Protein AF-A0A2G6L0Q5-F1 (afdb_monomer_lite)

Foldseek 3Di:
DQLVVLQVVLQVVQVVLQVQQDDQKDKGKDKDLDPVVVQVVVCVVVVHRWDKDWDALVVLLVLVLLSSCHHNNPVVVPPDVVVSVVVSVVVQLVNQQSVLSSQCVVPVPGDNGQSNPFTKIWTPDDADSQFDKIWIWTDRPSMIMIIIMGRNDD

Sequence (154 aa):
MLAERYVFELNGYLKALQRLCGTNYVFGARLYTKKIDLESFGTKIIGSKIEYRKVGHEDVFRNMEAMIFNGILAKKRISDERIISYLSKVLIEDINEYFGLVSTTLNEDGLFHPLLKSSIYQNVASFEKDNETVIFWVRIEELYVLVYLRNVKR

Radius of gyration: 15.11 Å; chains: 1; bounding box: 35×32×43 Å

Structure (mmCIF, N/CA/C/O backbone):
data_AF-A0A2G6L0Q5-F1
#
_entry.id   AF-A0A2G6L0Q5-F1
#
loop_
_atom_site.group_PDB
_atom_site.id
_atom_site.type_symbol
_atom_site.label_atom_id
_atom_site.label_alt_id
_atom_site.label_comp_id
_atom_site.label_asym_id
_atom_site.label_entity_id
_atom_site.label_seq_id
_atom_site.pdbx_PDB_ins_code
_atom_site.Cartn_x
_atom_site.Cartn_y
_atom_site.Cartn_z
_atom_site.occupancy
_atom_site.B_iso_or_equiv
_atom_site.auth_seq_id
_atom_site.auth_comp_id
_atom_site.auth_asym_id
_atom_site.auth_atom_id
_atom_site.pdbx_PDB_model_num
ATOM 1 N N . MET A 1 1 ? -2.155 -7.947 -17.582 1.00 73.12 1 MET A N 1
ATOM 2 C CA . MET A 1 1 ? -0.752 -8.279 -17.223 1.00 73.12 1 MET A CA 1
ATOM 3 C C . MET A 1 1 ? -0.728 -8.991 -15.874 1.00 73.12 1 MET A C 1
ATOM 5 O O . MET A 1 1 ? -1.595 -8.716 -15.057 1.00 73.12 1 MET A O 1
ATOM 9 N N . LEU A 1 2 ? 0.231 -9.884 -15.604 1.00 85.88 2 LEU A N 1
ATOM 10 C CA . LEU A 1 2 ? 0.302 -10.598 -14.314 1.00 85.88 2 LEU A CA 1
ATOM 11 C C . LEU A 1 2 ? 0.460 -9.636 -13.110 1.00 85.88 2 LEU A C 1
ATOM 13 O O . LEU A 1 2 ? -0.146 -9.864 -12.070 1.00 85.88 2 LEU A O 1
ATOM 17 N N . ALA A 1 3 ? 1.142 -8.496 -13.274 1.00 90.44 3 ALA A N 1
ATOM 18 C CA . ALA A 1 3 ? 1.212 -7.441 -12.253 1.00 90.44 3 ALA A CA 1
ATOM 19 C C . ALA A 1 3 ? -0.171 -6.885 -11.841 1.00 90.44 3 ALA A C 1
ATOM 21 O O . ALA A 1 3 ? -0.416 -6.612 -10.668 1.00 90.44 3 ALA A O 1
ATOM 22 N N . GLU A 1 4 ? -1.113 -6.759 -12.784 1.00 93.12 4 GLU A N 1
ATOM 23 C CA . GLU A 1 4 ? -2.480 -6.295 -12.490 1.00 93.12 4 GLU A CA 1
ATOM 24 C C . GLU A 1 4 ? -3.245 -7.303 -11.631 1.00 93.12 4 GLU A C 1
ATOM 26 O O . GLU A 1 4 ? -4.054 -6.903 -10.795 1.00 93.12 4 GLU A O 1
ATOM 31 N N . ARG A 1 5 ? -2.965 -8.602 -11.802 1.00 94.62 5 ARG A N 1
ATOM 32 C CA . ARG A 1 5 ? -3.559 -9.662 -10.985 1.00 94.62 5 ARG A CA 1
ATOM 33 C C . ARG A 1 5 ? -3.137 -9.526 -9.523 1.00 94.62 5 ARG A C 1
ATOM 35 O O . ARG A 1 5 ? -4.002 -9.552 -8.658 1.00 94.62 5 ARG A O 1
ATOM 42 N N . TYR A 1 6 ? -1.857 -9.299 -9.238 1.00 95.06 6 TYR A N 1
ATOM 43 C CA . TYR A 1 6 ? -1.403 -9.119 -7.853 1.00 95.06 6 TYR A CA 1
ATOM 44 C C . TYR A 1 6 ? -1.919 -7.821 -7.223 1.00 95.06 6 TYR A C 1
ATOM 46 O O . TYR A 1 6 ? -2.263 -7.803 -6.045 1.00 95.06 6 TYR A O 1
ATOM 54 N N . VAL A 1 7 ? -2.089 -6.750 -8.006 1.00 95.56 7 VAL A N 1
ATOM 55 C CA . VAL A 1 7 ? -2.778 -5.538 -7.525 1.00 95.56 7 VAL A CA 1
ATOM 56 C C . VAL A 1 7 ? -4.273 -5.790 -7.281 1.00 95.56 7 VAL A C 1
ATOM 58 O O . VAL A 1 7 ? -4.858 -5.211 -6.362 1.00 95.56 7 VAL A O 1
ATOM 61 N N . PHE A 1 8 ? -4.918 -6.657 -8.062 1.00 96.25 8 PHE A N 1
ATOM 62 C CA . PHE A 1 8 ? -6.293 -7.093 -7.807 1.00 96.25 8 PHE A CA 1
ATOM 63 C C . PHE A 1 8 ? -6.400 -7.926 -6.519 1.00 96.25 8 PHE A C 1
ATOM 65 O O . PHE A 1 8 ? -7.291 -7.677 -5.707 1.00 96.25 8 PHE A O 1
ATOM 72 N N . GLU A 1 9 ? -5.469 -8.850 -6.284 1.00 96.44 9 GLU A N 1
ATOM 73 C CA . GLU A 1 9 ? -5.402 -9.642 -5.049 1.00 96.44 9 GLU A CA 1
ATOM 74 C C . GLU A 1 9 ? -5.136 -8.746 -3.822 1.00 96.44 9 GLU A C 1
ATOM 76 O O . GLU A 1 9 ? -5.870 -8.834 -2.833 1.00 96.44 9 GLU A O 1
ATOM 81 N N . LEU A 1 10 ? -4.221 -7.770 -3.930 1.00 96.44 10 LEU A N 1
ATOM 82 C CA . LEU A 1 10 ? -4.006 -6.735 -2.909 1.00 96.44 10 LEU A CA 1
ATOM 83 C C . LEU A 1 10 ? -5.285 -5.935 -2.622 1.00 96.44 10 LEU A C 1
ATOM 85 O O . LEU A 1 10 ? -5.602 -5.664 -1.466 1.00 96.44 10 LEU A O 1
ATOM 89 N N . ASN A 1 11 ? -6.067 -5.574 -3.646 1.00 97.38 11 ASN A N 1
ATOM 90 C CA . ASN A 1 11 ? -7.372 -4.938 -3.433 1.00 97.38 11 ASN A CA 1
ATOM 91 C C . ASN A 1 11 ? -8.343 -5.852 -2.666 1.00 97.38 11 ASN A C 1
ATOM 93 O O . ASN A 1 11 ? -9.093 -5.363 -1.820 1.00 97.38 11 ASN A O 1
ATOM 97 N N . GLY A 1 12 ? -8.326 -7.163 -2.924 1.00 96.56 12 GLY A N 1
ATOM 98 C CA . GLY A 1 12 ? -9.096 -8.151 -2.162 1.00 96.56 12 GLY A CA 1
ATOM 99 C C . GLY A 1 12 ? -8.709 -8.173 -0.681 1.00 96.56 12 GLY A C 1
ATOM 100 O O . GLY A 1 12 ? -9.583 -8.080 0.187 1.00 96.56 12 GLY A O 1
ATOM 101 N N . TYR A 1 13 ? -7.406 -8.198 -0.398 1.00 95.44 13 TYR A N 1
ATOM 102 C CA . TYR A 1 13 ? -6.862 -8.133 0.959 1.00 95.44 13 TYR A CA 1
ATOM 103 C C . TYR A 1 13 ? -7.230 -6.818 1.670 1.00 95.44 13 TYR A C 1
ATOM 105 O O . TYR A 1 13 ? -7.827 -6.827 2.749 1.00 95.44 13 TYR A O 1
ATOM 113 N N . LEU A 1 14 ? -6.998 -5.671 1.022 1.00 95.00 14 LEU A N 1
ATOM 114 C CA . LEU A 1 14 ? -7.372 -4.352 1.545 1.00 95.00 14 LEU A CA 1
ATOM 115 C C . LEU A 1 14 ? -8.883 -4.241 1.791 1.00 95.00 14 LEU A C 1
ATOM 117 O O . LEU A 1 14 ? -9.308 -3.614 2.764 1.00 95.00 14 LEU A O 1
ATOM 121 N N . LYS A 1 15 ? -9.715 -4.888 0.966 1.00 94.19 15 LYS A N 1
ATOM 122 C CA . LYS A 1 15 ? -11.165 -4.924 1.179 1.00 94.19 15 LYS A CA 1
ATOM 123 C C . LYS A 1 15 ? -11.552 -5.730 2.417 1.00 94.19 15 LYS A C 1
ATOM 125 O O . LYS A 1 15 ? -12.508 -5.352 3.099 1.00 94.19 15 LYS A O 1
ATOM 130 N N . ALA A 1 16 ? -10.840 -6.815 2.716 1.00 92.06 16 ALA A N 1
ATOM 131 C CA . ALA A 1 16 ? -11.036 -7.569 3.949 1.00 92.06 16 ALA A CA 1
ATOM 132 C C . ALA A 1 16 ? -10.695 -6.709 5.177 1.00 92.06 16 ALA A C 1
ATOM 134 O O . ALA A 1 16 ? -11.529 -6.583 6.072 1.00 92.06 16 ALA A O 1
ATOM 135 N N . LEU A 1 17 ? -9.551 -6.016 5.165 1.00 90.88 17 LEU A N 1
ATOM 136 C CA . LEU A 1 17 ? -9.163 -5.082 6.232 1.00 90.88 17 LEU A CA 1
ATOM 137 C C . LEU A 1 17 ? -10.169 -3.937 6.403 1.00 90.88 17 LEU A C 1
ATOM 139 O O . LEU A 1 17 ? -10.567 -3.611 7.522 1.00 90.88 17 LEU A O 1
ATOM 143 N N . GLN A 1 18 ? -10.650 -3.366 5.294 1.00 91.06 18 GLN A N 1
ATOM 144 C CA . GLN A 1 18 ? -11.657 -2.304 5.307 1.00 91.06 18 GLN A CA 1
ATOM 145 C C . GLN A 1 18 ? -12.921 -2.730 6.073 1.00 91.06 18 GLN A C 1
ATOM 147 O O . GLN A 1 18 ? -13.475 -1.942 6.841 1.00 91.06 18 GLN A O 1
ATOM 152 N N . ARG A 1 19 ? -13.380 -3.979 5.895 1.00 88.00 19 ARG A N 1
ATOM 153 C CA . ARG A 1 19 ? -14.574 -4.503 6.586 1.00 88.00 19 ARG A CA 1
ATOM 154 C C . ARG A 1 19 ? -14.405 -4.535 8.107 1.00 88.00 19 ARG A C 1
ATOM 156 O O . ARG A 1 19 ? -15.396 -4.379 8.812 1.00 88.00 19 ARG A O 1
ATOM 163 N N . LEU A 1 20 ? -13.178 -4.696 8.600 1.00 86.06 20 LEU A N 1
ATOM 164 C CA . LEU A 1 20 ? -12.867 -4.717 10.033 1.00 86.06 20 LEU A CA 1
ATOM 165 C C . LEU A 1 20 ? -12.793 -3.305 10.643 1.00 86.06 20 LEU A C 1
ATOM 167 O O . LEU A 1 20 ? -13.103 -3.120 11.822 1.00 86.06 20 LEU A O 1
ATOM 171 N N . CYS A 1 21 ? -12.437 -2.303 9.834 1.00 83.69 21 CYS A N 1
ATOM 172 C CA . CYS A 1 21 ? -12.342 -0.900 10.255 1.00 83.69 21 CYS A CA 1
ATOM 173 C C . CYS A 1 21 ? -13.721 -0.224 10.356 1.00 83.69 21 CYS A C 1
ATOM 175 O O . CYS A 1 21 ? -13.941 0.630 11.217 1.00 83.69 21 CYS A O 1
ATOM 177 N N . GLY A 1 22 ? -14.665 -0.621 9.494 1.00 80.94 22 GLY A N 1
ATOM 178 C CA . GLY A 1 22 ? -16.051 -0.144 9.483 1.00 80.94 22 GLY A CA 1
ATOM 179 C C . GLY A 1 22 ? -16.459 0.561 8.184 1.00 80.94 22 GLY A C 1
ATOM 180 O O . GLY A 1 22 ? -15.667 0.740 7.261 1.00 80.94 22 GLY A O 1
ATOM 181 N N . THR A 1 23 ? -17.723 0.984 8.105 1.00 83.44 23 THR A N 1
ATOM 182 C CA . THR A 1 23 ? -18.344 1.521 6.874 1.00 83.44 23 THR A CA 1
ATOM 183 C C . THR A 1 23 ? -17.779 2.860 6.409 1.00 83.44 23 THR A C 1
ATOM 185 O O . THR A 1 23 ? -17.941 3.213 5.245 1.00 83.44 23 THR A O 1
ATOM 188 N N . ASN A 1 24 ? -17.103 3.591 7.295 1.00 86.50 24 ASN A N 1
ATOM 189 C CA . ASN A 1 24 ? -16.514 4.891 6.985 1.00 86.50 24 ASN A CA 1
ATOM 190 C C . ASN A 1 24 ? -15.112 4.786 6.381 1.00 86.50 24 ASN A C 1
ATOM 192 O O . ASN A 1 24 ? -14.483 5.811 6.172 1.00 86.50 24 ASN A O 1
ATOM 196 N N . TYR A 1 25 ? -14.599 3.588 6.108 1.00 88.19 25 TYR A N 1
ATOM 197 C CA . TYR A 1 25 ? -13.265 3.418 5.541 1.00 88.19 25 TYR A CA 1
ATOM 198 C C . TYR A 1 25 ? -13.333 2.945 4.094 1.00 88.19 25 TYR A C 1
ATOM 200 O O . TYR A 1 25 ? -14.195 2.145 3.723 1.00 88.19 25 TYR A O 1
ATOM 208 N N . VAL A 1 26 ? -12.400 3.428 3.276 1.00 91.50 26 VAL A N 1
ATOM 209 C CA . VAL A 1 26 ? -12.186 3.002 1.891 1.00 91.50 26 VAL A CA 1
ATOM 210 C C . VAL A 1 26 ? -10.701 2.768 1.688 1.00 91.50 26 VAL A C 1
ATOM 212 O O . VAL A 1 26 ? -9.911 3.708 1.777 1.00 91.50 26 VAL A O 1
ATOM 215 N N . PHE A 1 27 ? -10.335 1.520 1.406 1.00 93.50 27 PHE A N 1
ATOM 216 C CA . PHE A 1 27 ? -8.960 1.114 1.128 1.00 93.50 27 PHE A CA 1
ATOM 217 C C . PHE A 1 27 ? -8.861 0.587 -0.300 1.00 93.50 27 PHE A C 1
ATOM 219 O O . PHE A 1 27 ? -9.808 -0.020 -0.808 1.00 93.50 27 PHE A O 1
ATOM 226 N N . GLY A 1 28 ? -7.719 0.789 -0.947 1.00 95.44 28 GLY A N 1
ATOM 227 C CA . GLY A 1 28 ? -7.472 0.186 -2.248 1.00 95.44 28 GLY A CA 1
ATOM 228 C C . GLY A 1 28 ? -6.072 0.426 -2.786 1.00 95.44 28 GLY A C 1
ATOM 229 O O . GLY A 1 28 ? -5.281 1.186 -2.230 1.00 95.44 28 GLY A O 1
ATOM 230 N N . ALA A 1 29 ? -5.797 -0.229 -3.906 1.00 96.81 29 ALA A N 1
ATOM 231 C CA . ALA A 1 29 ? -4.545 -0.149 -4.634 1.00 96.81 29 ALA A CA 1
ATOM 232 C C . ALA A 1 29 ? -4.798 0.043 -6.132 1.00 96.81 29 ALA A C 1
ATOM 234 O O . ALA A 1 29 ? -5.823 -0.392 -6.667 1.00 96.81 29 ALA A O 1
ATOM 235 N N . ARG A 1 30 ? -3.875 0.711 -6.823 1.00 95.56 30 ARG A N 1
ATOM 236 C CA . ARG A 1 30 ? -3.922 0.932 -8.270 1.00 95.56 30 ARG A CA 1
ATOM 237 C C . ARG A 1 30 ? -2.535 0.852 -8.883 1.00 95.56 30 ARG A C 1
ATOM 239 O O . ARG A 1 30 ? -1.555 1.260 -8.269 1.00 95.56 30 ARG A O 1
ATOM 246 N N . LEU A 1 31 ? -2.496 0.363 -10.114 1.00 95.69 31 LEU A N 1
ATOM 247 C CA . LEU A 1 31 ? -1.299 0.258 -10.932 1.00 95.69 31 LEU A CA 1
ATOM 248 C C . LEU A 1 31 ? -1.325 1.342 -12.009 1.00 95.69 31 LEU A C 1
ATOM 250 O O . LEU A 1 31 ? -2.363 1.555 -12.637 1.00 95.69 31 LEU A O 1
ATOM 254 N N . TYR A 1 32 ? -0.191 1.994 -12.238 1.00 95.44 32 TYR A N 1
ATOM 255 C CA . TYR A 1 32 ? -0.029 2.985 -13.296 1.00 95.44 32 TYR A CA 1
ATOM 256 C C . TYR A 1 32 ? 1.288 2.776 -14.036 1.00 95.44 32 TYR A C 1
ATOM 258 O O . TYR A 1 32 ? 2.292 2.412 -13.434 1.00 95.44 32 TYR A O 1
ATOM 266 N N . THR A 1 33 ? 1.296 3.066 -15.335 1.00 94.00 33 THR A N 1
ATOM 267 C CA . THR A 1 33 ? 2.514 3.103 -16.167 1.00 94.00 33 THR A CA 1
ATOM 268 C C . THR A 1 33 ? 3.096 4.512 -16.274 1.00 94.00 33 THR A C 1
ATOM 270 O O . THR A 1 33 ? 4.260 4.691 -16.617 1.00 94.00 33 THR A O 1
ATOM 273 N N . LYS A 1 34 ? 2.294 5.540 -15.973 1.00 92.56 34 LYS A N 1
ATOM 274 C CA . LYS A 1 34 ? 2.706 6.943 -16.017 1.00 92.56 34 LYS A CA 1
ATOM 275 C C . LYS A 1 34 ? 2.458 7.610 -14.676 1.00 92.56 34 LYS A C 1
ATOM 277 O O . LYS A 1 34 ? 1.358 7.558 -14.128 1.00 92.56 34 LYS A O 1
ATOM 282 N N . LYS A 1 35 ? 3.470 8.330 -14.195 1.00 89.06 35 LYS A N 1
ATOM 283 C CA . LYS A 1 35 ? 3.394 9.087 -12.940 1.00 89.06 35 LYS A CA 1
ATOM 284 C C . LYS A 1 35 ? 2.257 10.120 -12.933 1.00 89.06 35 LYS A C 1
ATOM 286 O O . LYS A 1 35 ? 1.610 10.299 -11.910 1.00 89.06 35 LYS A O 1
ATOM 291 N N . ILE A 1 36 ? 1.980 10.761 -14.072 1.00 89.00 36 ILE A N 1
ATOM 292 C CA . ILE A 1 36 ? 0.934 11.792 -14.173 1.00 89.00 36 ILE A CA 1
ATOM 293 C C . ILE A 1 36 ? -0.479 11.246 -13.922 1.00 89.00 36 ILE A C 1
ATOM 295 O O . ILE A 1 36 ? -1.315 11.938 -13.341 1.00 89.00 36 ILE A O 1
ATOM 299 N N . ASP A 1 37 ? -0.744 9.993 -14.295 1.00 90.88 37 ASP A N 1
ATOM 300 C CA . ASP A 1 37 ? -2.046 9.354 -14.072 1.00 90.88 37 ASP A CA 1
ATOM 301 C C . ASP A 1 37 ? -2.245 9.050 -12.581 1.00 90.88 37 ASP A C 1
ATOM 303 O O . ASP A 1 37 ? -3.318 9.282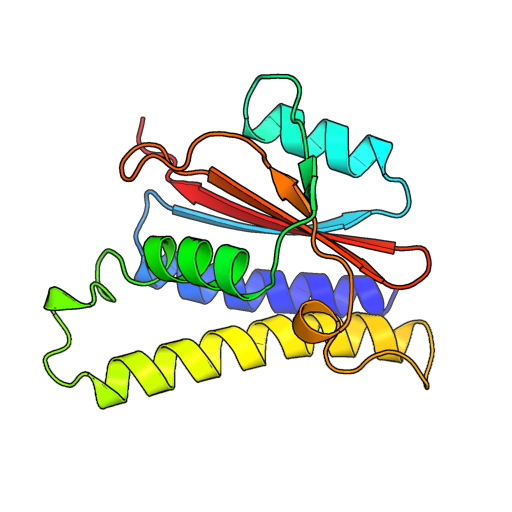 -12.017 1.00 90.88 37 ASP A O 1
ATOM 307 N N . LEU A 1 38 ? -1.169 8.611 -11.921 1.00 90.44 38 LEU A N 1
ATOM 308 C CA . LEU A 1 38 ? -1.109 8.421 -10.475 1.00 90.44 38 LEU A CA 1
ATOM 309 C C . LEU A 1 38 ? -1.365 9.734 -9.722 1.00 90.44 38 LEU A C 1
ATOM 311 O O . LEU A 1 38 ? -2.196 9.768 -8.813 1.00 90.44 38 LEU A O 1
ATOM 315 N N . GLU A 1 39 ? -0.683 10.814 -10.109 1.00 87.44 39 GLU A N 1
ATOM 316 C CA . GLU A 1 39 ? -0.840 12.141 -9.500 1.00 87.44 39 GLU A CA 1
ATOM 317 C C . GLU A 1 39 ? -2.266 12.673 -9.703 1.00 87.44 39 GLU A C 1
ATOM 319 O O . GLU A 1 39 ? -2.892 13.150 -8.755 1.00 87.44 39 GLU A O 1
ATOM 324 N N . SER A 1 40 ? -2.821 12.496 -10.907 1.00 88.50 40 SER A N 1
ATOM 325 C CA . SER A 1 40 ? -4.199 12.880 -11.238 1.00 88.50 40 SER A CA 1
ATOM 326 C C . SER A 1 40 ? -5.217 12.148 -10.362 1.00 88.50 40 SER A C 1
ATOM 328 O O . SER A 1 40 ? -6.179 12.743 -9.870 1.00 88.50 40 SER A O 1
ATOM 330 N N . PHE A 1 41 ? -5.000 10.854 -10.117 1.00 88.62 41 PHE A N 1
ATOM 331 C CA . PHE A 1 41 ? -5.847 10.077 -9.221 1.00 88.62 41 PHE A CA 1
ATOM 332 C C . PHE A 1 41 ? -5.721 10.523 -7.761 1.00 88.62 41 PHE A C 1
ATOM 334 O O . PHE A 1 41 ? -6.741 10.680 -7.088 1.00 88.62 41 PHE A O 1
ATOM 341 N N . GLY A 1 42 ? -4.499 10.769 -7.278 1.00 83.62 42 GLY A N 1
ATOM 342 C CA . GLY A 1 42 ? -4.269 11.299 -5.934 1.00 83.62 42 GLY A CA 1
ATOM 343 C C . GLY A 1 42 ? -4.984 12.636 -5.722 1.00 83.62 42 GLY A C 1
ATOM 344 O O . GLY A 1 42 ? -5.712 12.801 -4.743 1.00 83.62 42 GLY A O 1
ATOM 345 N N . THR A 1 43 ? -4.887 13.545 -6.694 1.00 85.50 43 THR A N 1
ATOM 346 C CA . THR A 1 43 ? -5.620 14.817 -6.685 1.00 85.50 43 THR A CA 1
ATOM 347 C C . THR A 1 43 ? -7.131 14.628 -6.680 1.00 85.50 43 THR A C 1
ATOM 349 O O . THR A 1 43 ? -7.823 15.332 -5.950 1.00 85.50 43 THR A O 1
ATOM 352 N N . LYS A 1 44 ? -7.665 13.642 -7.408 1.00 86.88 44 LYS A N 1
ATOM 353 C CA . LYS A 1 44 ? -9.098 13.318 -7.353 1.00 86.88 44 LYS A CA 1
ATOM 354 C C . LYS A 1 44 ? -9.541 12.831 -5.968 1.00 86.88 44 LYS A C 1
ATOM 356 O O . LYS A 1 44 ? -10.658 13.137 -5.559 1.00 86.88 44 LYS A O 1
ATOM 361 N N . ILE A 1 45 ? -8.705 12.070 -5.254 1.00 83.31 45 ILE A N 1
ATOM 362 C CA . ILE A 1 45 ? -9.029 11.607 -3.895 1.00 83.31 45 ILE A CA 1
ATOM 363 C C . ILE A 1 45 ? -9.059 12.782 -2.913 1.00 83.31 45 ILE A C 1
ATOM 365 O O . ILE A 1 45 ? -10.000 12.874 -2.122 1.00 83.31 45 ILE A O 1
ATOM 369 N N . ILE A 1 46 ? -8.034 13.635 -2.956 1.00 80.75 46 ILE A N 1
ATOM 370 C CA . ILE A 1 46 ? -7.831 14.727 -1.993 1.00 80.75 46 ILE A CA 1
ATOM 371 C C . ILE A 1 46 ? -8.700 15.955 -2.314 1.00 80.75 46 ILE A C 1
ATOM 373 O O . ILE A 1 46 ? -9.090 16.682 -1.409 1.00 80.75 46 ILE A O 1
ATOM 377 N N . GLY A 1 47 ? -9.037 16.185 -3.584 1.00 82.56 47 GLY A N 1
ATOM 378 C CA . GLY A 1 47 ? -9.761 17.375 -4.046 1.00 82.56 47 GLY A CA 1
ATOM 379 C C . GLY A 1 47 ? -8.861 18.578 -4.359 1.00 82.56 47 GLY A C 1
ATOM 380 O O . GLY A 1 47 ? -9.363 19.626 -4.754 1.00 82.56 47 GLY A O 1
ATOM 381 N N . SER A 1 48 ? -7.540 18.439 -4.220 1.00 81.81 48 SER A N 1
ATOM 382 C CA . SER A 1 48 ? -6.545 19.473 -4.525 1.00 81.81 48 SER A CA 1
ATOM 383 C C . SER A 1 48 ? -5.266 18.866 -5.110 1.00 81.81 48 SER A C 1
ATOM 385 O O . SER A 1 48 ? -5.094 17.642 -5.149 1.00 81.81 48 SER A O 1
ATOM 387 N N . LYS A 1 49 ? -4.362 19.715 -5.621 1.00 83.19 49 LYS A N 1
ATOM 388 C CA . LYS A 1 49 ? -3.066 19.259 -6.137 1.00 83.19 49 LYS A CA 1
ATOM 389 C C . LYS A 1 49 ? -2.320 18.515 -5.029 1.00 83.19 49 LYS A C 1
ATOM 391 O O . LYS A 1 49 ? -2.068 19.078 -3.969 1.00 83.19 49 LYS A O 1
ATOM 396 N N . ILE A 1 50 ? -1.987 17.255 -5.287 1.00 82.56 50 ILE A N 1
ATOM 397 C CA . ILE A 1 50 ? -1.287 16.422 -4.319 1.00 82.56 50 ILE A CA 1
ATOM 398 C C . ILE A 1 50 ? 0.220 16.598 -4.482 1.00 82.56 50 ILE A C 1
ATOM 400 O O . ILE A 1 50 ? 0.750 16.556 -5.593 1.00 82.56 50 ILE A O 1
ATOM 404 N N . GLU A 1 51 ? 0.912 16.788 -3.368 1.00 85.88 51 GLU A N 1
ATOM 405 C CA . GLU A 1 51 ? 2.369 16.750 -3.320 1.00 85.88 51 GLU A CA 1
ATOM 406 C C . GLU A 1 51 ? 2.810 15.456 -2.655 1.00 85.88 51 GLU A C 1
ATOM 408 O O . GLU A 1 51 ? 2.226 15.033 -1.655 1.00 85.88 51 GLU A O 1
ATOM 413 N N . TYR A 1 52 ? 3.842 14.829 -3.214 1.00 88.88 52 TYR A N 1
ATOM 414 C CA . TYR A 1 52 ? 4.442 13.619 -2.671 1.00 88.88 52 TYR A CA 1
ATOM 415 C C . TYR A 1 52 ? 5.846 13.917 -2.168 1.00 88.88 52 TYR A C 1
ATOM 417 O O . TYR A 1 52 ? 6.639 14.552 -2.865 1.00 88.88 52 TYR A O 1
ATOM 425 N N . ARG A 1 53 ? 6.180 13.385 -0.995 1.00 91.19 53 ARG A N 1
ATOM 426 C CA . ARG A 1 53 ? 7.542 13.391 -0.458 1.00 91.19 53 ARG A CA 1
ATOM 427 C C . ARG A 1 53 ? 8.050 11.971 -0.293 1.00 91.19 53 ARG A C 1
ATOM 429 O O . ARG A 1 53 ? 7.271 11.058 -0.022 1.00 91.19 53 ARG A O 1
ATOM 436 N N . LYS A 1 54 ? 9.362 11.801 -0.433 1.00 93.81 54 LYS A N 1
ATOM 437 C CA . LYS A 1 54 ? 10.027 10.548 -0.080 1.00 93.81 54 LYS A CA 1
ATOM 438 C C . LYS A 1 54 ? 9.941 10.352 1.437 1.00 93.81 54 LYS A C 1
ATOM 440 O O . LYS A 1 54 ? 10.203 11.294 2.181 1.00 93.81 54 LYS A O 1
ATOM 445 N N . VAL A 1 55 ? 9.568 9.155 1.873 1.00 90.81 55 VAL A N 1
ATOM 446 C CA . VAL A 1 55 ? 9.413 8.787 3.290 1.00 90.81 55 VAL A CA 1
ATOM 447 C C . VAL A 1 55 ? 10.081 7.444 3.578 1.00 90.81 55 VAL A C 1
ATOM 449 O O . VAL A 1 55 ? 10.312 6.657 2.657 1.00 90.81 55 VAL A O 1
ATOM 452 N N . GLY A 1 56 ? 10.399 7.198 4.851 1.00 90.25 56 GLY A N 1
ATOM 453 C CA . GLY A 1 56 ? 10.779 5.870 5.334 1.00 90.25 56 GLY A CA 1
ATOM 454 C C . GLY A 1 56 ? 9.573 4.930 5.367 1.00 90.25 56 GLY A C 1
ATOM 455 O O . GLY A 1 56 ? 8.423 5.376 5.437 1.00 90.25 56 GLY A O 1
ATOM 456 N N . HIS A 1 57 ? 9.828 3.625 5.318 1.00 88.62 57 HIS A N 1
ATOM 457 C CA . HIS A 1 57 ? 8.766 2.621 5.378 1.00 88.62 57 HIS A CA 1
ATOM 458 C C . HIS A 1 57 ? 8.070 2.625 6.743 1.00 88.62 57 HIS A C 1
ATOM 460 O O . HIS A 1 57 ? 6.863 2.415 6.828 1.00 88.62 57 HIS A O 1
ATOM 466 N N . GLU A 1 58 ? 8.803 2.974 7.797 1.00 88.44 58 GLU A N 1
ATOM 467 C CA . GLU A 1 58 ? 8.318 3.096 9.165 1.00 88.44 58 GLU A CA 1
ATOM 468 C C . GLU A 1 58 ? 7.197 4.137 9.288 1.00 88.44 58 GLU A C 1
ATOM 470 O O . GLU A 1 58 ? 6.220 3.916 10.002 1.00 88.44 58 GLU A O 1
ATOM 475 N N . ASP A 1 59 ? 7.294 5.260 8.571 1.00 87.44 59 ASP A N 1
ATOM 476 C CA . ASP A 1 59 ? 6.261 6.303 8.589 1.00 87.44 59 ASP A CA 1
ATOM 477 C C . ASP A 1 59 ? 4.992 5.853 7.868 1.00 87.44 59 ASP A C 1
ATOM 479 O O . ASP A 1 59 ? 3.883 6.067 8.363 1.00 87.44 59 ASP A O 1
ATOM 483 N N . VAL A 1 60 ? 5.149 5.188 6.724 1.00 88.31 60 VAL A N 1
ATOM 484 C CA . VAL A 1 60 ? 4.027 4.646 5.949 1.00 88.31 60 VAL A CA 1
ATOM 485 C C . VAL A 1 60 ? 3.284 3.601 6.769 1.00 88.31 60 VAL A C 1
ATOM 487 O O . VAL A 1 60 ? 2.065 3.688 6.922 1.00 88.31 60 VAL A O 1
ATOM 490 N N . PHE A 1 61 ? 4.016 2.659 7.364 1.00 88.50 61 PHE A N 1
ATOM 491 C CA . PHE A 1 61 ? 3.430 1.597 8.173 1.00 88.50 61 PHE A CA 1
ATOM 492 C C . PHE A 1 61 ? 2.753 2.142 9.422 1.00 88.50 61 PHE A C 1
ATOM 494 O O . PHE A 1 61 ? 1.622 1.762 9.702 1.00 88.50 61 PHE A O 1
ATOM 501 N N . ARG A 1 62 ? 3.364 3.108 10.114 1.00 87.38 62 ARG A N 1
ATOM 502 C CA . ARG A 1 62 ? 2.740 3.775 11.265 1.00 87.38 62 ARG A CA 1
ATOM 503 C C . ARG A 1 62 ? 1.394 4.409 10.905 1.00 87.38 62 ARG A C 1
ATOM 505 O O . ARG A 1 62 ? 0.424 4.244 11.643 1.00 87.38 62 ARG A O 1
ATOM 512 N N . ASN A 1 63 ? 1.323 5.103 9.769 1.00 86.62 63 ASN A N 1
ATOM 513 C CA . ASN A 1 63 ? 0.092 5.746 9.306 1.00 86.62 63 ASN A CA 1
ATOM 514 C C . ASN A 1 63 ? -0.962 4.709 8.885 1.00 86.62 63 ASN A C 1
ATOM 516 O O . ASN A 1 63 ? -2.138 4.848 9.215 1.00 86.62 63 ASN A O 1
ATOM 520 N N . MET A 1 64 ? -0.552 3.636 8.201 1.00 87.25 64 MET A N 1
ATOM 521 C CA . MET A 1 64 ? -1.447 2.536 7.829 1.00 87.25 64 MET A CA 1
ATOM 522 C C . MET A 1 64 ? -2.011 1.815 9.051 1.00 87.25 64 MET A C 1
ATOM 524 O O . MET A 1 64 ? -3.217 1.586 9.128 1.00 87.25 64 MET A O 1
ATOM 528 N N . GLU A 1 65 ? -1.158 1.488 10.021 1.00 87.38 65 GLU A N 1
ATOM 529 C CA . GLU A 1 65 ? -1.563 0.870 11.279 1.00 87.38 65 GLU A CA 1
ATOM 530 C C . GLU A 1 65 ? -2.579 1.724 12.027 1.00 87.38 65 GLU A C 1
ATOM 532 O O . GLU A 1 65 ? -3.563 1.197 12.540 1.00 87.38 65 GLU A O 1
ATOM 537 N N . ALA A 1 66 ? -2.357 3.037 12.096 1.00 84.00 66 ALA A N 1
ATOM 538 C CA . ALA A 1 66 ? -3.279 3.949 12.758 1.00 84.00 66 ALA A CA 1
ATOM 539 C C . ALA A 1 66 ? -4.678 3.932 12.111 1.00 84.00 66 ALA A C 1
ATOM 541 O O . ALA A 1 66 ? -5.679 4.009 12.829 1.00 84.00 66 ALA A O 1
ATOM 542 N N . MET A 1 67 ? -4.760 3.749 10.786 1.00 84.38 67 MET A N 1
ATOM 543 C CA . MET A 1 67 ? -6.037 3.597 10.081 1.00 84.38 67 MET A CA 1
ATOM 544 C C . MET A 1 67 ? -6.659 2.205 10.254 1.00 84.38 67 MET A C 1
ATOM 546 O O . MET A 1 67 ? -7.873 2.101 10.431 1.00 84.38 67 MET A O 1
ATOM 550 N N . ILE A 1 68 ? -5.850 1.142 10.197 1.00 85.38 68 ILE A N 1
ATOM 551 C CA . ILE A 1 68 ? -6.321 -0.253 10.230 1.00 85.38 68 ILE A CA 1
ATOM 552 C C . ILE A 1 68 ? -6.720 -0.687 11.640 1.00 85.38 68 ILE A C 1
ATOM 554 O O . ILE A 1 68 ? -7.763 -1.315 11.826 1.00 85.38 68 ILE A O 1
ATOM 558 N N . PHE A 1 69 ? -5.939 -0.323 12.657 1.00 83.25 69 PHE A N 1
ATOM 559 C CA . PHE A 1 69 ? -6.258 -0.604 14.056 1.00 83.25 69 PHE A CA 1
ATOM 560 C C . PHE A 1 69 ? -7.242 0.423 14.626 1.00 83.25 69 PHE A C 1
ATOM 562 O O . PHE A 1 69 ? -7.016 1.053 15.665 1.00 83.25 69 PHE A O 1
ATOM 569 N N . ASN A 1 70 ? -8.372 0.557 13.940 1.00 76.88 70 ASN A N 1
ATOM 570 C CA . ASN A 1 70 ? -9.535 1.324 14.354 1.00 76.88 70 ASN A CA 1
ATOM 571 C C . ASN A 1 70 ? -10.777 0.407 14.407 1.00 76.88 70 ASN A C 1
ATOM 573 O O . ASN A 1 70 ? -10.711 -0.778 14.078 1.00 76.88 70 ASN A O 1
ATOM 577 N N . GLY A 1 71 ? -11.919 0.916 14.871 1.00 74.69 71 GLY A N 1
ATOM 578 C CA . GLY A 1 71 ? -13.167 0.148 14.917 1.00 74.69 71 GLY A CA 1
ATOM 579 C C . GLY A 1 71 ? -13.069 -1.122 15.776 1.00 74.69 71 GLY A C 1
ATOM 580 O O . GLY A 1 71 ? -12.814 -1.043 16.983 1.00 74.69 71 GLY A O 1
ATOM 581 N N . ILE A 1 72 ? -13.308 -2.293 15.167 1.00 73.19 72 ILE A N 1
ATOM 582 C CA . ILE A 1 72 ? -13.239 -3.602 15.848 1.00 73.19 72 ILE A CA 1
ATOM 583 C C . ILE A 1 72 ? -11.793 -3.948 16.225 1.00 73.19 72 ILE A C 1
ATOM 585 O O . ILE A 1 72 ? -11.568 -4.467 17.315 1.00 73.19 72 ILE A O 1
ATOM 589 N N . LEU A 1 73 ? -10.826 -3.590 15.377 1.00 74.81 73 LEU A N 1
ATOM 590 C CA . LEU A 1 73 ? -9.394 -3.827 15.582 1.00 74.81 73 LEU A CA 1
ATOM 591 C C . LEU A 1 73 ? -8.716 -2.746 16.435 1.00 74.81 73 LEU A C 1
ATOM 593 O O . LEU A 1 73 ? -7.492 -2.693 16.505 1.00 74.81 73 LEU A O 1
ATOM 597 N N . ALA A 1 74 ? -9.473 -1.850 17.071 1.00 80.12 74 ALA A N 1
ATOM 598 C CA . ALA A 1 74 ? -8.882 -0.783 17.868 1.00 80.12 74 ALA A CA 1
ATOM 599 C C . ALA A 1 74 ? -7.947 -1.355 18.946 1.00 80.12 74 ALA A C 1
ATOM 601 O O . ALA A 1 74 ? -8.404 -2.129 19.784 1.00 80.12 74 ALA A O 1
ATOM 602 N N . LYS A 1 75 ? -6.673 -0.921 18.975 1.00 79.00 75 LYS A N 1
ATOM 603 C CA . LYS A 1 75 ? -5.636 -1.429 19.906 1.00 79.00 75 LYS A CA 1
ATOM 604 C C . LYS A 1 75 ? -6.121 -1.476 21.365 1.00 79.00 75 LYS A C 1
ATOM 606 O O . LYS A 1 75 ? -5.890 -2.451 22.056 1.00 79.00 75 LYS A O 1
ATOM 611 N N . LYS A 1 76 ? -6.924 -0.495 21.798 1.00 78.56 76 LYS A N 1
ATOM 612 C CA . LYS A 1 76 ? -7.556 -0.443 23.138 1.00 78.56 76 LYS A CA 1
ATOM 613 C C . LYS A 1 76 ? -8.483 -1.622 23.489 1.00 78.56 76 LYS A C 1
ATOM 615 O O . LYS A 1 76 ? -8.842 -1.778 24.649 1.00 78.56 76 LYS A O 1
ATOM 620 N N . ARG A 1 77 ? -8.949 -2.383 22.495 1.00 76.94 77 ARG A N 1
ATOM 621 C CA . ARG A 1 77 ? -9.796 -3.578 22.653 1.00 76.94 77 ARG A CA 1
ATOM 622 C C . ARG A 1 77 ? -8.975 -4.868 22.697 1.00 76.94 77 ARG A C 1
ATOM 624 O O . ARG A 1 77 ? -9.530 -5.911 23.020 1.00 76.94 77 ARG A O 1
ATOM 631 N N . ILE A 1 78 ? -7.685 -4.799 22.368 1.00 78.88 78 ILE A N 1
ATOM 632 C CA . ILE A 1 78 ? -6.748 -5.919 22.397 1.00 78.88 78 ILE A CA 1
ATOM 633 C C . ILE A 1 78 ? -5.830 -5.690 23.597 1.00 78.88 78 ILE A C 1
ATOM 635 O O . ILE A 1 78 ? -5.002 -4.787 23.593 1.00 78.88 78 ILE A O 1
ATOM 639 N N . SER A 1 79 ? -6.000 -6.483 24.651 1.00 75.06 79 SER A N 1
ATOM 640 C CA . SER A 1 79 ? -5.266 -6.300 25.909 1.00 75.06 79 SER A CA 1
ATOM 641 C C . SER A 1 79 ? -3.827 -6.826 25.881 1.00 75.06 79 SER A C 1
ATOM 643 O O . SER A 1 79 ? -3.061 -6.508 26.782 1.00 75.06 79 SER A O 1
ATOM 645 N N . ASP A 1 80 ? -3.456 -7.640 24.886 1.00 85.94 80 ASP A N 1
ATOM 646 C CA . ASP A 1 80 ? -2.113 -8.222 24.761 1.00 85.94 80 ASP A CA 1
ATOM 647 C C . ASP A 1 80 ? -1.314 -7.517 23.653 1.00 85.94 80 ASP A C 1
ATOM 649 O O . ASP A 1 80 ? -1.603 -7.654 22.460 1.00 85.94 80 ASP A O 1
ATOM 653 N N . GLU A 1 81 ? -0.277 -6.777 24.048 1.00 84.75 81 GLU A N 1
ATOM 654 C CA . GLU A 1 81 ? 0.617 -6.060 23.130 1.00 84.75 81 GLU A CA 1
ATOM 655 C C . GLU A 1 81 ? 1.344 -6.991 22.151 1.00 84.75 81 GLU A C 1
ATOM 657 O O . GLU A 1 81 ? 1.648 -6.586 21.026 1.00 84.75 81 GLU A O 1
ATOM 662 N N . ARG A 1 82 ? 1.574 -8.259 22.519 1.00 88.56 82 ARG A N 1
ATOM 663 C CA . ARG A 1 82 ? 2.205 -9.243 21.627 1.00 88.56 82 ARG A CA 1
ATOM 664 C C . ARG A 1 82 ? 1.302 -9.574 20.447 1.00 88.56 82 ARG A C 1
ATOM 666 O O . ARG A 1 82 ? 1.802 -9.755 19.342 1.00 88.56 82 ARG A O 1
ATOM 673 N N . ILE A 1 83 ? -0.016 -9.606 20.663 1.00 86.00 83 ILE A N 1
ATOM 674 C CA . ILE A 1 83 ? -0.996 -9.822 19.590 1.00 86.00 83 ILE A CA 1
ATOM 675 C C . ILE A 1 83 ? -0.975 -8.635 18.630 1.00 86.00 83 ILE A C 1
ATOM 677 O O . ILE A 1 83 ? -0.948 -8.832 17.419 1.00 86.00 83 ILE A O 1
ATOM 681 N N . ILE A 1 84 ? -0.936 -7.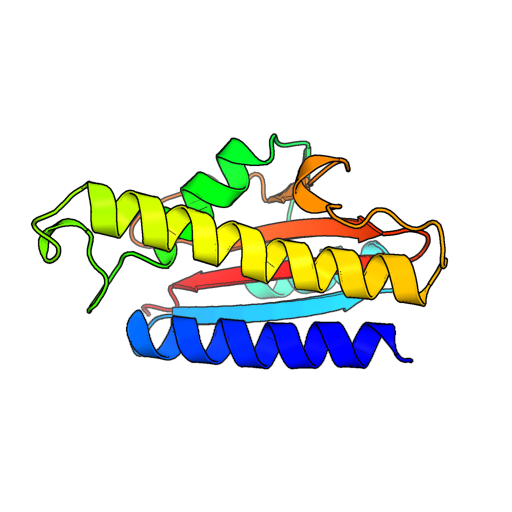408 19.153 1.00 83.06 84 ILE A N 1
ATOM 682 C CA . ILE A 1 84 ? -0.858 -6.199 18.322 1.00 83.06 84 ILE A CA 1
ATOM 683 C C . ILE A 1 84 ? 0.425 -6.210 17.487 1.00 83.06 84 ILE A C 1
ATOM 685 O O . ILE A 1 84 ? 0.355 -6.018 16.279 1.00 83.06 84 ILE A O 1
ATOM 689 N N . SER A 1 85 ? 1.573 -6.484 18.111 1.00 87.06 85 SER A N 1
ATOM 690 C CA . SER A 1 85 ? 2.869 -6.561 17.426 1.00 87.06 85 SER A CA 1
ATOM 691 C C . SER A 1 85 ? 2.883 -7.635 16.331 1.00 87.06 85 SER A C 1
ATOM 693 O O . SER A 1 85 ? 3.324 -7.382 15.209 1.00 87.06 85 SER A O 1
ATOM 695 N N . TYR A 1 86 ? 2.323 -8.813 16.616 1.00 89.81 86 TYR A N 1
ATOM 696 C CA . TYR A 1 86 ? 2.176 -9.881 15.630 1.00 89.81 86 TYR A CA 1
ATOM 697 C C . TYR A 1 86 ? 1.280 -9.465 14.453 1.00 89.81 86 TYR A C 1
ATOM 699 O O . TYR A 1 86 ? 1.685 -9.617 13.305 1.00 89.81 86 TYR A O 1
ATOM 707 N N . LEU A 1 87 ? 0.101 -8.889 14.717 1.00 86.94 87 LEU A N 1
ATOM 708 C CA . LEU A 1 87 ? -0.819 -8.431 13.668 1.00 86.94 87 LEU A CA 1
ATOM 709 C C . LEU A 1 87 ? -0.204 -7.324 12.807 1.00 86.94 87 LEU A C 1
ATOM 711 O O . LEU A 1 87 ? -0.345 -7.353 11.589 1.00 86.94 87 LEU A O 1
ATOM 715 N N . SER A 1 88 ? 0.491 -6.373 13.434 1.00 86.56 88 SER A N 1
ATOM 716 C CA . SER A 1 88 ? 1.258 -5.329 12.752 1.00 86.56 88 SER A CA 1
ATOM 717 C C . SER A 1 88 ? 2.277 -5.927 11.787 1.00 86.56 88 SER A C 1
ATOM 719 O O . SER A 1 88 ? 2.335 -5.537 10.623 1.00 86.56 88 SER A O 1
ATOM 721 N N . LYS A 1 89 ? 3.050 -6.913 12.254 1.00 90.06 89 LYS A N 1
ATOM 722 C CA . LYS A 1 89 ? 4.055 -7.593 11.438 1.00 90.06 89 LYS A CA 1
ATOM 723 C C . LYS A 1 89 ? 3.422 -8.327 10.254 1.00 90.06 89 LYS A C 1
ATOM 725 O O . LYS A 1 89 ? 3.853 -8.104 9.129 1.00 90.06 89 LYS A O 1
ATOM 730 N N . VAL A 1 90 ? 2.392 -9.140 10.500 1.00 90.75 90 VAL A N 1
ATOM 731 C CA . VAL A 1 90 ? 1.687 -9.897 9.449 1.00 90.75 90 VAL A CA 1
ATOM 732 C C . VAL A 1 90 ? 1.114 -8.955 8.394 1.00 90.75 90 VAL A C 1
ATOM 734 O O . VAL A 1 90 ? 1.332 -9.158 7.210 1.00 90.75 90 VAL A O 1
ATOM 737 N N . LEU A 1 91 ? 0.459 -7.871 8.814 1.00 89.00 91 LEU A N 1
ATOM 738 C CA . LEU A 1 91 ? -0.091 -6.870 7.903 1.00 89.00 91 LEU A CA 1
ATOM 739 C C . LEU A 1 91 ? 0.975 -6.282 6.965 1.00 89.00 91 LEU A C 1
ATOM 741 O O . LEU A 1 91 ? 0.736 -6.108 5.769 1.00 89.00 91 LEU A O 1
ATOM 745 N N . ILE A 1 92 ? 2.132 -5.924 7.522 1.00 86.69 92 ILE A N 1
ATOM 746 C CA . ILE A 1 92 ? 3.239 -5.340 6.764 1.00 86.69 92 ILE A CA 1
ATOM 747 C C . ILE A 1 92 ? 3.830 -6.373 5.801 1.00 86.69 92 ILE A C 1
ATOM 749 O O . ILE A 1 92 ? 4.087 -6.038 4.643 1.00 86.69 92 ILE A O 1
ATOM 753 N N . GLU A 1 93 ? 4.038 -7.606 6.268 1.00 90.69 93 GLU A N 1
ATOM 754 C CA . GLU A 1 93 ? 4.560 -8.708 5.458 1.00 90.69 93 GLU A CA 1
ATOM 755 C C . GLU A 1 93 ? 3.616 -9.026 4.294 1.00 90.69 93 GLU A C 1
ATOM 757 O O . GLU A 1 93 ? 4.069 -8.980 3.152 1.00 90.69 93 GLU A O 1
ATOM 762 N N . ASP A 1 94 ? 2.317 -9.200 4.554 1.00 91.94 94 ASP A N 1
ATOM 763 C CA . ASP A 1 94 ? 1.298 -9.483 3.538 1.00 91.94 94 ASP A CA 1
ATOM 764 C C . ASP A 1 94 ? 1.270 -8.392 2.458 1.00 91.94 94 ASP A C 1
ATOM 766 O O . ASP A 1 94 ? 1.324 -8.672 1.262 1.00 91.94 94 ASP A O 1
ATOM 770 N N . ILE A 1 95 ? 1.207 -7.114 2.856 1.00 91.56 95 ILE A N 1
ATOM 771 C CA . ILE A 1 95 ? 1.149 -6.011 1.887 1.00 91.56 95 ILE A CA 1
ATOM 772 C C . ILE A 1 95 ? 2.436 -5.956 1.071 1.00 91.56 95 ILE A C 1
ATOM 774 O O . ILE A 1 95 ? 2.379 -5.797 -0.146 1.00 91.56 95 ILE A O 1
ATOM 778 N N . ASN A 1 96 ? 3.592 -6.103 1.712 1.00 91.31 96 ASN A N 1
ATOM 779 C CA . ASN A 1 96 ? 4.878 -6.080 1.032 1.00 91.31 96 ASN A CA 1
ATOM 780 C C . ASN A 1 96 ? 5.080 -7.285 0.102 1.00 91.31 96 ASN A C 1
ATOM 782 O O . ASN A 1 96 ? 5.709 -7.123 -0.942 1.00 91.31 96 ASN A O 1
ATOM 786 N N . GLU A 1 97 ? 4.509 -8.447 0.420 1.00 93.25 97 GLU A N 1
ATOM 787 C CA . GLU A 1 97 ? 4.505 -9.621 -0.454 1.00 93.25 97 GLU A CA 1
ATOM 788 C C . GLU A 1 97 ? 3.810 -9.316 -1.784 1.00 93.25 97 GLU A C 1
ATOM 790 O O . GLU A 1 97 ? 4.378 -9.601 -2.833 1.00 93.25 97 GLU A O 1
ATOM 795 N N . TYR A 1 98 ? 2.660 -8.628 -1.787 1.00 94.19 98 TYR A N 1
ATOM 796 C CA . TYR A 1 98 ? 2.011 -8.234 -3.048 1.00 94.19 98 TYR A CA 1
ATOM 797 C C . TYR A 1 98 ? 2.885 -7.306 -3.901 1.00 94.19 98 TYR A C 1
ATOM 799 O O . TYR A 1 98 ? 2.894 -7.425 -5.126 1.00 94.19 98 TYR A O 1
ATOM 807 N N . PHE A 1 99 ? 3.650 -6.398 -3.285 1.00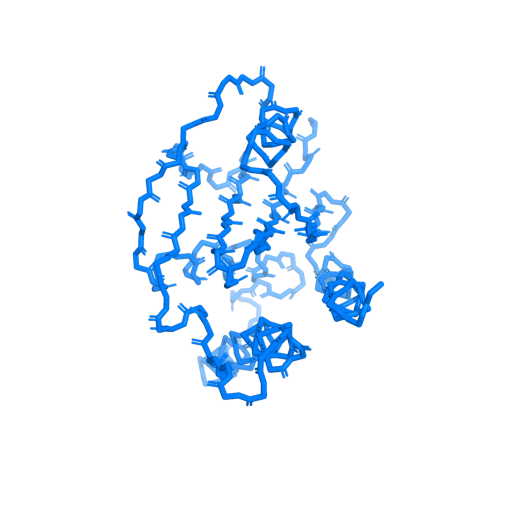 93.06 99 PHE A N 1
ATOM 808 C CA . PHE A 1 99 ? 4.622 -5.577 -4.018 1.00 93.06 99 PHE A CA 1
ATOM 809 C C . PHE A 1 99 ? 5.771 -6.446 -4.554 1.00 93.06 99 PHE A C 1
ATOM 811 O O . PHE A 1 99 ? 6.189 -6.260 -5.696 1.00 93.06 99 PHE A O 1
ATOM 818 N N . GLY A 1 100 ? 6.245 -7.415 -3.768 1.00 93.06 100 GLY A N 1
ATOM 819 C CA . GLY A 1 100 ? 7.241 -8.400 -4.187 1.00 93.06 100 GLY A CA 1
ATOM 820 C C . GLY A 1 100 ? 6.787 -9.219 -5.390 1.00 93.06 100 GLY A C 1
ATOM 821 O O . GLY A 1 100 ? 7.512 -9.294 -6.374 1.00 93.06 100 GLY A O 1
ATOM 822 N N . LEU A 1 101 ? 5.559 -9.741 -5.358 1.00 93.44 101 LEU A N 1
ATOM 823 C CA . LEU A 1 101 ? 4.947 -10.503 -6.449 1.00 93.44 101 LEU A CA 1
ATOM 824 C C . LEU A 1 101 ? 4.794 -9.666 -7.722 1.00 93.44 101 LEU A C 1
ATOM 826 O O . LEU A 1 101 ? 5.034 -10.165 -8.821 1.00 93.44 101 LEU A O 1
ATOM 830 N N . VAL A 1 102 ? 4.442 -8.379 -7.597 1.00 92.62 102 VAL A N 1
ATOM 831 C CA . VAL A 1 102 ? 4.467 -7.451 -8.739 1.00 92.62 102 VAL A CA 1
ATOM 832 C C . VAL A 1 102 ? 5.888 -7.327 -9.287 1.00 92.62 102 VAL A C 1
ATOM 834 O O . VAL A 1 102 ? 6.069 -7.440 -10.496 1.00 92.62 102 VAL A O 1
ATOM 837 N N . SER A 1 103 ? 6.890 -7.136 -8.426 1.00 92.50 103 SER A N 1
ATOM 838 C CA . SER A 1 103 ? 8.283 -6.981 -8.854 1.00 92.50 103 SER A CA 1
ATOM 839 C C . SER A 1 103 ? 8.826 -8.220 -9.560 1.00 92.50 103 SER A C 1
ATOM 841 O O . SER A 1 103 ? 9.366 -8.081 -10.653 1.00 92.50 103 SER A O 1
ATOM 843 N N . THR A 1 104 ? 8.660 -9.408 -8.974 1.00 92.00 104 THR A N 1
ATOM 844 C CA . THR A 1 104 ? 9.208 -10.667 -9.509 1.00 92.00 104 THR A CA 1
ATOM 845 C C . THR A 1 104 ? 8.528 -11.115 -10.801 1.00 92.00 104 THR A C 1
ATOM 847 O O . THR A 1 104 ? 9.073 -11.891 -11.576 1.00 92.00 104 THR A O 1
ATOM 850 N N . THR A 1 105 ? 7.326 -10.602 -11.055 1.00 91.69 105 THR A N 1
ATOM 851 C CA . THR A 1 105 ? 6.569 -10.858 -12.283 1.00 91.69 105 THR A CA 1
ATOM 852 C C . THR A 1 105 ? 7.030 -10.012 -13.464 1.00 91.69 105 THR A C 1
ATOM 854 O O . THR A 1 105 ? 6.867 -10.425 -14.612 1.00 91.69 105 THR A O 1
ATOM 857 N N . LEU A 1 106 ? 7.532 -8.804 -13.203 1.00 89.25 106 LEU A N 1
ATOM 858 C CA . LEU A 1 106 ? 8.088 -7.930 -14.241 1.00 89.25 106 LEU A CA 1
ATOM 859 C C . LEU A 1 106 ? 9.528 -8.323 -14.567 1.00 89.25 106 LEU A C 1
ATOM 861 O O . LEU A 1 106 ? 9.951 -8.240 -15.716 1.00 89.25 106 LEU A O 1
ATOM 865 N N . ASN A 1 107 ? 10.257 -8.758 -13.544 1.00 88.44 107 ASN A N 1
ATOM 866 C CA . ASN A 1 107 ? 11.653 -9.140 -13.607 1.00 88.44 107 ASN A CA 1
ATOM 867 C C . ASN A 1 107 ? 11.878 -10.270 -12.598 1.00 88.44 107 ASN A C 1
ATOM 869 O O . ASN A 1 107 ? 11.655 -10.049 -11.413 1.00 88.44 107 ASN A O 1
ATOM 873 N N . GLU A 1 108 ? 12.314 -11.454 -13.033 1.00 86.56 108 GLU A N 1
ATOM 874 C CA . GLU A 1 108 ? 12.503 -12.614 -12.141 1.00 86.56 108 GLU A CA 1
ATOM 875 C C . GLU A 1 108 ? 13.495 -12.323 -10.998 1.00 86.56 108 GLU A C 1
ATOM 877 O O . GLU A 1 108 ? 13.296 -12.794 -9.879 1.00 86.56 108 GLU A O 1
ATOM 882 N N . ASP A 1 109 ? 14.485 -11.455 -11.241 1.00 87.75 109 ASP A N 1
ATOM 883 C CA . ASP A 1 109 ? 15.454 -10.971 -10.245 1.00 87.75 109 ASP A CA 1
ATOM 884 C C . ASP A 1 109 ? 14.951 -9.742 -9.455 1.00 87.75 109 ASP A C 1
ATOM 886 O O . ASP A 1 109 ? 15.710 -9.051 -8.765 1.00 87.75 109 ASP A O 1
ATOM 890 N N . GLY A 1 110 ? 13.660 -9.433 -9.573 1.00 82.94 110 GLY A N 1
ATOM 891 C CA . GLY A 1 110 ? 13.003 -8.302 -8.939 1.00 82.94 110 GLY A CA 1
ATOM 892 C C . GLY A 1 110 ? 13.085 -8.329 -7.410 1.00 82.94 110 GLY A C 1
ATOM 893 O O . GLY A 1 110 ? 13.271 -9.356 -6.754 1.00 82.94 110 GLY A O 1
ATOM 894 N N . LEU A 1 111 ? 12.910 -7.160 -6.796 1.00 85.12 111 LEU A N 1
ATOM 895 C CA . LEU A 1 111 ? 12.954 -7.031 -5.343 1.00 85.12 111 LEU A CA 1
ATOM 896 C C . LEU A 1 111 ? 11.744 -7.719 -4.701 1.00 85.12 111 LEU A C 1
ATOM 898 O O . LEU A 1 111 ? 10.617 -7.265 -4.845 1.00 85.12 111 LEU A O 1
ATOM 902 N N . PHE A 1 112 ? 11.984 -8.734 -3.872 1.00 82.44 112 PHE A N 1
ATOM 903 C CA . PHE A 1 112 ? 10.907 -9.414 -3.137 1.00 82.44 112 PHE A CA 1
ATOM 904 C C . PHE A 1 112 ? 10.259 -8.558 -2.024 1.00 82.44 112 PHE A C 1
ATOM 906 O O . PHE A 1 112 ? 9.153 -8.835 -1.577 1.00 82.44 112 PHE A O 1
ATOM 913 N N . HIS A 1 113 ? 10.923 -7.483 -1.580 1.00 83.25 113 HIS A N 1
ATOM 914 C CA . HIS A 1 113 ? 10.414 -6.582 -0.534 1.00 83.25 113 HIS A CA 1
ATOM 915 C C . HIS A 1 113 ? 10.525 -5.096 -0.922 1.00 83.25 113 HIS A C 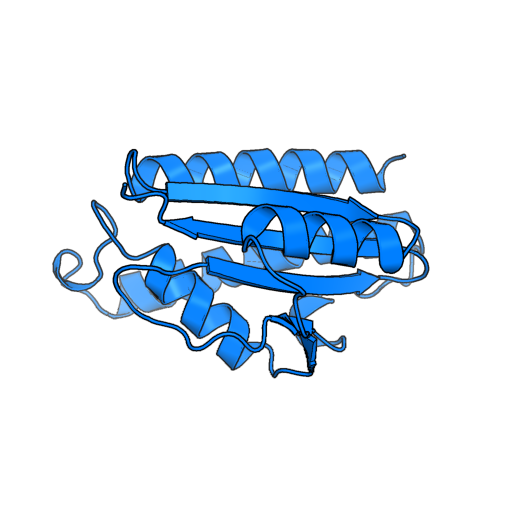1
ATOM 917 O O . HIS A 1 113 ? 11.292 -4.358 -0.289 1.00 83.25 113 HIS A O 1
ATOM 923 N N . PRO A 1 114 ? 9.809 -4.623 -1.959 1.00 83.50 114 PRO A N 1
ATOM 924 C CA . PRO A 1 114 ? 9.966 -3.258 -2.457 1.00 83.50 114 PRO A CA 1
ATOM 925 C C . PRO A 1 114 ? 9.622 -2.182 -1.423 1.00 83.50 114 PRO A C 1
ATOM 927 O O . PRO A 1 114 ? 10.277 -1.145 -1.403 1.00 83.50 114 PRO A O 1
ATOM 930 N N . LEU A 1 115 ? 8.668 -2.413 -0.509 1.00 83.88 115 LEU A N 1
ATOM 931 C CA . LEU A 1 115 ? 8.360 -1.419 0.530 1.00 83.88 115 LEU A CA 1
ATOM 932 C C . LEU A 1 115 ? 9.518 -1.236 1.518 1.00 83.88 115 LEU A C 1
ATOM 934 O O . LEU A 1 115 ? 9.671 -0.162 2.078 1.00 83.88 115 LEU A O 1
ATOM 938 N N . LEU A 1 116 ? 10.366 -2.246 1.710 1.00 83.25 116 LEU A N 1
ATOM 939 C CA . LEU A 1 116 ? 11.519 -2.146 2.612 1.00 83.25 116 LEU A CA 1
ATOM 940 C C . LEU A 1 116 ? 12.788 -1.661 1.900 1.00 83.25 116 LEU A C 1
ATOM 942 O O . LEU A 1 116 ? 13.684 -1.114 2.538 1.00 83.25 116 LEU A O 1
ATOM 946 N N . LYS A 1 117 ? 12.890 -1.900 0.588 1.00 84.12 117 LYS A N 1
ATOM 947 C CA . LYS A 1 117 ? 14.140 -1.752 -0.176 1.00 84.12 117 LYS A CA 1
ATOM 948 C C . LYS A 1 117 ? 14.111 -0.635 -1.222 1.00 84.12 117 LYS A C 1
ATOM 950 O O . LYS A 1 117 ? 15.166 -0.259 -1.728 1.00 84.12 117 LYS A O 1
ATOM 955 N N . SER A 1 118 ? 12.941 -0.095 -1.554 1.00 86.56 118 SER A N 1
ATOM 956 C CA . SER A 1 118 ? 12.771 0.949 -2.569 1.00 86.56 118 SER A CA 1
ATOM 957 C C . SER A 1 118 ? 12.420 2.302 -1.948 1.00 86.56 118 SER A C 1
ATOM 959 O O . SER A 1 118 ? 12.088 2.423 -0.772 1.00 86.56 118 SER A O 1
ATOM 961 N N . SER A 1 119 ? 12.490 3.363 -2.758 1.00 91.12 119 SER A N 1
ATOM 962 C CA . SER A 1 119 ? 11.992 4.673 -2.330 1.00 91.12 119 SER A CA 1
ATOM 963 C C . SER A 1 119 ? 10.464 4.667 -2.317 1.00 91.12 119 SER A C 1
ATOM 965 O O . SER A 1 119 ? 9.847 4.460 -3.363 1.00 91.12 119 SER A O 1
ATOM 967 N N . ILE A 1 120 ? 9.873 4.936 -1.154 1.00 92.69 120 ILE A N 1
ATOM 968 C CA . ILE A 1 120 ? 8.431 5.129 -1.002 1.00 92.69 120 ILE A CA 1
ATOM 969 C C . ILE A 1 120 ? 8.120 6.620 -1.008 1.00 92.69 120 ILE A C 1
ATOM 971 O O . ILE A 1 120 ? 8.846 7.430 -0.425 1.00 92.69 120 ILE A O 1
ATOM 975 N N . TYR A 1 121 ? 7.021 6.978 -1.658 1.00 91.00 121 TYR A N 1
ATOM 976 C CA . TYR A 1 121 ? 6.538 8.345 -1.727 1.00 91.00 121 TYR A CA 1
ATOM 977 C C . TYR A 1 121 ? 5.136 8.421 -1.142 1.00 91.00 121 TYR A C 1
ATOM 979 O O . TYR A 1 121 ? 4.246 7.708 -1.591 1.00 91.00 121 TYR A O 1
ATOM 987 N N . GLN A 1 122 ? 4.932 9.298 -0.164 1.00 90.56 122 GLN A N 1
ATOM 988 C CA . GLN A 1 122 ? 3.644 9.512 0.495 1.00 90.56 122 GLN A CA 1
ATOM 989 C C . GLN A 1 122 ? 3.178 10.953 0.284 1.00 90.56 122 GLN A C 1
ATOM 991 O O . GLN A 1 122 ? 3.998 11.865 0.147 1.00 90.56 122 GLN A O 1
ATOM 996 N N . ASN A 1 123 ? 1.863 11.163 0.243 1.00 85.12 123 ASN A N 1
ATOM 997 C CA . ASN A 1 123 ? 1.269 12.491 0.221 1.00 85.12 123 ASN A CA 1
ATOM 998 C C . ASN A 1 123 ? 1.734 13.342 1.419 1.00 85.12 123 ASN A C 1
ATOM 1000 O O . ASN A 1 123 ? 1.794 12.861 2.548 1.00 85.12 123 ASN A O 1
ATOM 1004 N N . VAL A 1 124 ? 2.063 14.611 1.159 1.00 76.88 124 VAL A N 1
ATOM 1005 C CA . VAL A 1 124 ? 2.609 15.568 2.146 1.00 76.88 124 VAL A CA 1
ATOM 1006 C C . VAL A 1 124 ? 1.556 16.057 3.145 1.00 76.88 124 VAL A C 1
ATOM 1008 O O . VAL A 1 124 ? 1.925 16.568 4.199 1.00 76.88 124 VAL A O 1
ATOM 1011 N N . ALA A 1 125 ? 0.265 15.895 2.836 1.00 65.38 125 ALA A N 1
ATOM 1012 C CA . ALA A 1 125 ? -0.827 16.375 3.680 1.00 65.38 125 ALA A CA 1
ATOM 1013 C C . ALA A 1 125 ? -0.649 15.946 5.147 1.00 65.38 125 ALA A C 1
ATOM 1015 O O . ALA A 1 125 ? -0.278 14.803 5.431 1.00 65.38 125 ALA A O 1
ATOM 1016 N N . SER A 1 126 ? -0.905 16.877 6.070 1.00 55.00 126 SER A N 1
ATOM 1017 C CA . SER A 1 126 ? -0.872 16.618 7.506 1.00 55.00 126 SER A CA 1
ATOM 1018 C C . SER A 1 126 ? -1.826 15.477 7.848 1.00 55.00 126 SER A C 1
ATOM 1020 O O . SER A 1 126 ? -2.997 15.479 7.475 1.00 55.00 126 SER A O 1
ATOM 1022 N N . PHE A 1 127 ? -1.299 14.470 8.538 1.00 55.31 127 PHE A N 1
ATOM 1023 C CA . PHE A 1 127 ? -2.085 13.363 9.061 1.00 55.31 127 PHE A CA 1
ATOM 1024 C C . PHE A 1 127 ? -2.956 13.879 10.215 1.00 55.31 127 PHE A C 1
ATOM 1026 O O . PHE A 1 127 ? -2.430 14.280 11.253 1.00 55.31 127 PHE A O 1
ATOM 1033 N N . GLU A 1 128 ? 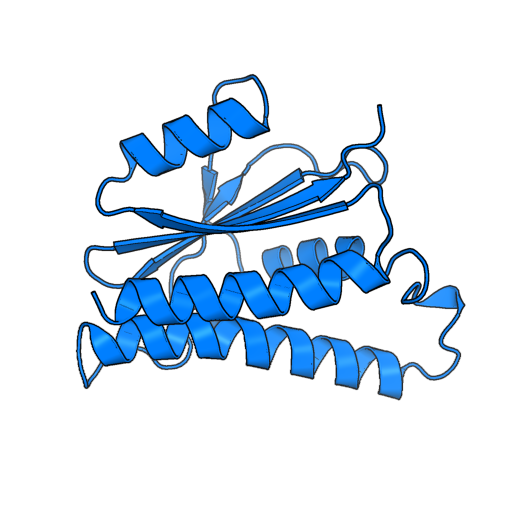-4.275 13.903 10.024 1.00 55.78 128 GLU A N 1
ATOM 1034 C CA . GLU A 1 128 ? -5.252 14.342 11.027 1.00 55.78 128 GLU A CA 1
ATOM 1035 C C . GLU A 1 128 ? -6.252 13.222 11.330 1.00 55.78 128 GLU A C 1
ATOM 1037 O O . GLU A 1 128 ? -7.140 12.982 10.516 1.00 55.78 128 GLU A O 1
ATOM 1042 N N . LYS A 1 129 ? -6.135 12.606 12.518 1.00 47.94 129 LYS A N 1
ATOM 1043 C CA . LYS A 1 129 ? -6.886 11.450 13.079 1.00 47.94 129 LYS A CA 1
ATOM 1044 C C . LYS A 1 129 ? -8.335 11.238 12.654 1.00 47.94 129 LYS A C 1
ATOM 1046 O O . LYS A 1 129 ? -8.782 10.097 12.519 1.00 47.94 129 LYS A O 1
ATOM 1051 N N . ASP A 1 130 ? -9.067 12.316 12.427 1.00 46.72 130 ASP A N 1
ATOM 1052 C CA . ASP A 1 130 ? -10.500 12.286 12.155 1.00 46.72 130 ASP A CA 1
ATOM 1053 C C . ASP A 1 130 ? -10.865 12.597 10.686 1.00 46.72 130 ASP A C 1
ATOM 1055 O O . ASP A 1 130 ? -12.035 12.489 10.325 1.00 46.72 130 ASP A O 1
ATOM 1059 N N . ASN A 1 131 ? -9.873 12.881 9.826 1.00 56.03 131 ASN A N 1
ATOM 1060 C CA . ASN A 1 131 ? -10.018 13.289 8.416 1.00 56.03 131 ASN A CA 1
ATOM 1061 C C . ASN A 1 131 ? -9.048 12.553 7.456 1.00 56.03 131 ASN A C 1
ATOM 1063 O O . ASN A 1 131 ? -8.723 13.014 6.359 1.00 56.03 131 ASN A O 1
ATOM 1067 N N . GLU A 1 132 ? -8.536 11.402 7.889 1.00 71.56 132 GLU A N 1
ATOM 1068 C CA . GLU A 1 132 ? -7.310 10.819 7.345 1.00 71.56 132 GLU A CA 1
ATOM 1069 C C . GLU A 1 132 ? -7.442 10.259 5.935 1.00 71.56 132 GLU A C 1
ATOM 1071 O O . GLU A 1 132 ? -8.294 9.417 5.634 1.00 71.56 132 GLU A O 1
ATOM 1076 N N . THR A 1 133 ? -6.505 10.677 5.087 1.00 83.56 133 THR A N 1
ATOM 1077 C CA . THR A 1 133 ? -6.180 10.000 3.838 1.00 83.56 133 THR A CA 1
ATOM 1078 C C . THR A 1 133 ? -4.676 9.769 3.783 1.00 83.56 133 THR A C 1
ATOM 1080 O O . THR A 1 133 ? -3.891 10.716 3.697 1.00 83.56 133 THR A O 1
ATOM 1083 N N . VAL A 1 134 ? -4.282 8.501 3.782 1.00 88.31 134 VAL A N 1
ATOM 1084 C CA . VAL A 1 134 ? -2.914 8.069 3.504 1.00 88.31 134 VAL A CA 1
ATOM 1085 C C . VAL A 1 134 ? -2.877 7.611 2.055 1.00 88.31 134 VAL A C 1
ATOM 1087 O O . VAL A 1 134 ? -3.595 6.689 1.679 1.00 88.31 134 VAL A O 1
ATOM 1090 N N . ILE A 1 135 ? -2.058 8.259 1.232 1.00 91.38 135 ILE A N 1
ATOM 1091 C CA . ILE A 1 135 ? -1.783 7.847 -0.144 1.00 91.38 135 ILE A CA 1
ATOM 1092 C C . ILE A 1 135 ? -0.280 7.704 -0.279 1.00 91.38 135 ILE A C 1
ATOM 1094 O O . ILE A 1 135 ? 0.452 8.689 -0.177 1.00 91.38 135 ILE A O 1
ATOM 1098 N N . PHE A 1 136 ? 0.179 6.496 -0.563 1.00 93.44 136 PHE A N 1
ATOM 1099 C CA . PHE A 1 136 ? 1.580 6.254 -0.864 1.00 93.44 136 PHE A CA 1
ATOM 1100 C C . PHE A 1 136 ? 1.730 5.434 -2.131 1.00 93.44 136 PHE A C 1
ATOM 1102 O O . PHE A 1 136 ? 0.793 4.789 -2.600 1.00 93.44 136 PHE A O 1
ATOM 1109 N N . TRP A 1 137 ? 2.920 5.477 -2.707 1.00 94.62 137 TRP A N 1
ATOM 1110 C CA . TRP A 1 137 ? 3.253 4.673 -3.861 1.00 94.62 137 TRP A CA 1
ATOM 1111 C C . TRP A 1 137 ? 4.719 4.278 -3.875 1.00 94.62 137 TRP A C 1
ATOM 1113 O O . TRP A 1 137 ? 5.585 4.961 -3.322 1.00 94.62 137 TRP A O 1
ATOM 1123 N N . VAL A 1 138 ? 4.975 3.166 -4.553 1.00 94.38 138 VAL A N 1
ATOM 1124 C CA . VAL A 1 138 ? 6.313 2.660 -4.848 1.00 94.38 138 VAL A CA 1
ATOM 1125 C C . VAL A 1 138 ? 6.442 2.526 -6.352 1.00 94.38 138 VAL A C 1
ATOM 1127 O O . VAL A 1 138 ? 5.518 2.067 -7.029 1.00 94.38 138 VAL A O 1
ATOM 1130 N N . ARG A 1 139 ? 7.591 2.945 -6.877 1.00 93.62 139 ARG A N 1
ATOM 1131 C CA . ARG A 1 139 ? 7.977 2.607 -8.242 1.00 93.62 139 ARG A CA 1
ATOM 1132 C C . ARG A 1 139 ? 8.610 1.219 -8.234 1.00 93.62 139 ARG A C 1
ATOM 1134 O O . ARG A 1 139 ? 9.604 1.021 -7.540 1.00 93.62 139 ARG A O 1
ATOM 1141 N N . ILE A 1 140 ? 8.042 0.303 -9.005 1.00 91.75 140 ILE A N 1
ATOM 1142 C CA . ILE A 1 140 ? 8.561 -1.044 -9.240 1.00 91.75 140 ILE A CA 1
ATOM 1143 C C . ILE A 1 140 ? 8.868 -1.124 -10.730 1.00 91.75 140 ILE A C 1
ATOM 1145 O O . ILE A 1 140 ? 7.943 -1.125 -11.539 1.00 91.75 140 ILE A O 1
ATOM 1149 N N . GLU A 1 141 ? 10.153 -1.125 -11.078 1.00 89.00 141 GLU A N 1
ATOM 1150 C CA . GLU A 1 141 ? 10.619 -1.066 -12.469 1.00 89.00 141 GLU A CA 1
ATOM 1151 C C . GLU A 1 141 ? 9.992 0.126 -13.237 1.00 89.00 141 GLU A C 1
ATOM 1153 O O . GLU A 1 141 ? 10.184 1.298 -12.869 1.00 89.00 141 GLU A O 1
ATOM 1158 N N . GLU A 1 142 ? 9.234 -0.134 -14.302 1.00 90.25 142 GLU A N 1
ATOM 1159 C CA . GLU A 1 142 ? 8.489 0.851 -15.091 1.00 90.25 142 GLU A CA 1
ATOM 1160 C C . GLU A 1 142 ? 7.094 1.191 -14.540 1.00 90.25 142 GLU A C 1
ATOM 1162 O O . GLU A 1 142 ? 6.437 2.100 -15.051 1.00 90.25 142 GLU A O 1
ATOM 1167 N N . LEU A 1 143 ? 6.636 0.499 -13.495 1.00 93.38 143 LEU A N 1
ATOM 1168 C CA . LEU A 1 143 ? 5.297 0.656 -12.935 1.00 93.38 143 LEU A CA 1
ATOM 1169 C C . LEU A 1 143 ? 5.289 1.454 -11.632 1.00 93.38 143 LEU A C 1
ATOM 1171 O O . LEU A 1 143 ? 6.250 1.502 -10.865 1.00 93.38 143 LEU A O 1
ATOM 1175 N N . TYR A 1 144 ? 4.138 2.055 -11.352 1.00 94.75 144 TYR A N 1
ATOM 1176 C CA . TYR A 1 144 ? 3.833 2.728 -10.099 1.00 94.75 144 TYR A CA 1
ATOM 1177 C C . TYR A 1 144 ? 2.671 2.010 -9.420 1.00 94.75 144 TYR A C 1
ATOM 1179 O O . TYR A 1 144 ? 1.550 2.005 -9.935 1.00 94.75 144 TYR A O 1
ATOM 1187 N N . VAL A 1 145 ? 2.929 1.426 -8.252 1.00 95.12 145 VAL A N 1
ATOM 1188 C CA . VAL A 1 145 ? 1.894 0.822 -7.408 1.00 95.12 145 VAL A CA 1
ATOM 1189 C C . VAL A 1 145 ? 1.513 1.837 -6.341 1.00 95.12 145 VAL A C 1
ATOM 1191 O O . VAL A 1 145 ? 2.315 2.153 -5.464 1.00 95.12 145 VAL A O 1
ATOM 1194 N N . LEU A 1 146 ? 0.295 2.366 -6.435 1.00 95.12 146 LEU A N 1
ATOM 1195 C CA . LEU A 1 146 ? -0.294 3.287 -5.470 1.00 95.12 146 LEU A CA 1
ATOM 1196 C C . LEU A 1 146 ? -1.220 2.527 -4.530 1.00 95.12 146 LEU A C 1
ATOM 1198 O O . LEU A 1 146 ? -2.059 1.753 -4.982 1.00 95.12 146 LEU A O 1
ATOM 1202 N N . VAL A 1 147 ? -1.137 2.827 -3.242 1.00 95.50 147 VAL A N 1
ATOM 1203 C CA . VAL A 1 147 ? -2.060 2.367 -2.205 1.00 95.50 147 VAL A CA 1
ATOM 1204 C C . VAL A 1 147 ? -2.664 3.587 -1.523 1.00 95.50 147 VAL A C 1
ATOM 1206 O O . VAL A 1 147 ? -1.985 4.585 -1.277 1.00 95.50 147 VAL A O 1
ATOM 1209 N N . TYR A 1 148 ? -3.959 3.518 -1.239 1.00 93.44 148 TYR A N 1
ATOM 1210 C CA . TYR A 1 148 ? -4.675 4.556 -0.518 1.00 93.44 148 TYR A CA 1
ATOM 1211 C C . TYR A 1 148 ? -5.549 3.956 0.577 1.00 93.44 148 TYR A C 1
ATOM 1213 O O . TYR A 1 148 ? -6.258 2.969 0.365 1.00 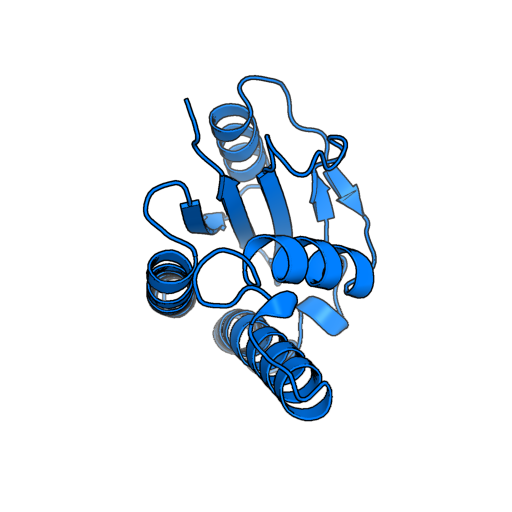93.44 148 TYR A O 1
ATOM 1221 N N . LEU A 1 149 ? -5.506 4.576 1.750 1.00 92.12 149 LEU A N 1
ATOM 1222 C CA . LEU A 1 149 ? -6.403 4.315 2.861 1.00 92.12 149 LEU A CA 1
ATOM 1223 C C . LEU A 1 149 ? -7.081 5.633 3.225 1.00 92.12 149 LEU A C 1
ATOM 1225 O O . LEU A 1 149 ? -6.412 6.649 3.402 1.00 92.12 149 LEU A O 1
ATOM 1229 N N . ARG A 1 150 ? -8.411 5.637 3.300 1.00 89.25 150 ARG A N 1
ATOM 1230 C CA . ARG A 1 150 ? -9.187 6.851 3.553 1.00 89.25 150 ARG A CA 1
ATOM 1231 C C . ARG A 1 150 ? -10.313 6.607 4.542 1.00 89.25 150 ARG A C 1
ATOM 1233 O O . ARG A 1 150 ? -11.043 5.627 4.416 1.00 89.25 150 ARG A O 1
ATOM 1240 N N . ASN A 1 151 ? -10.501 7.552 5.454 1.00 86.88 151 ASN A N 1
ATOM 1241 C CA . ASN A 1 151 ? -11.742 7.735 6.189 1.00 86.88 151 ASN A CA 1
ATOM 1242 C C . ASN A 1 151 ? -12.661 8.675 5.382 1.00 86.88 151 ASN A C 1
ATOM 1244 O O . ASN A 1 151 ? -12.272 9.778 5.004 1.00 86.88 151 ASN A O 1
ATOM 1248 N N . VAL A 1 152 ? -13.861 8.213 5.040 1.00 84.31 152 VAL A N 1
ATOM 1249 C CA . VAL A 1 152 ? -14.860 8.925 4.229 1.00 84.31 152 VAL A CA 1
ATOM 1250 C C . VAL A 1 152 ? -16.008 9.485 5.064 1.00 84.31 152 VAL A C 1
ATOM 1252 O O . VAL A 1 152 ? -17.057 9.786 4.494 1.00 84.31 152 VAL A O 1
ATOM 1255 N N . LYS A 1 153 ? -15.843 9.613 6.391 1.00 69.75 153 LYS A N 1
ATOM 1256 C CA . LYS A 1 153 ? -16.817 10.327 7.228 1.00 69.75 153 LYS A CA 1
ATOM 1257 C C . LYS A 1 153 ? -17.170 11.669 6.570 1.00 69.75 153 LYS A C 1
ATOM 1259 O O . LYS A 1 153 ? -16.295 12.495 6.328 1.00 69.75 153 LYS A O 1
ATOM 1264 N N . ARG A 1 154 ? -18.450 11.794 6.214 1.00 49.66 154 ARG A N 1
ATOM 1265 C CA . ARG A 1 154 ? -19.110 13.036 5.812 1.00 49.66 154 ARG A CA 1
ATOM 1266 C C . ARG A 1 154 ? -19.491 13.822 7.051 1.00 49.66 154 ARG A C 1
ATOM 1268 O O . ARG A 1 154 ? -19.879 13.157 8.039 1.00 49.66 154 ARG A O 1
#

Secondary structure (DSSP, 8-state):
-HHHHHHHHHHHHHHHHHHHH-TTEEEEEEEESSHHHHHHHHHHHHSS---EEEE-HHHHHHHHHHHHSSGGG-GGG---HHHHHHHHHHHHHHHHHHHHHHHHHH-TT--S-HHHHS-EEEE-S---TTS-EEEEEEEETTEEEEEEEEE---

pLDDT: mean 86.37, std 9.53, range [46.72, 97.38]